Protein AF-A0A1W9Q8Y0-F1 (afdb_monomer)

Structure (mmCIF, N/CA/C/O backbone):
data_AF-A0A1W9Q8Y0-F1
#
_entry.id   AF-A0A1W9Q8Y0-F1
#
loop_
_atom_site.group_PDB
_atom_site.id
_atom_site.type_symbol
_atom_site.label_atom_id
_atom_site.label_alt_id
_atom_site.label_comp_id
_atom_site.label_asym_id
_atom_site.label_entity_id
_atom_site.label_seq_id
_atom_site.pdbx_PDB_ins_code
_atom_site.Cartn_x
_atom_site.Cartn_y
_atom_site.Cartn_z
_atom_site.occupancy
_atom_site.B_iso_or_equiv
_atom_site.auth_seq_id
_atom_site.auth_comp_id
_atom_site.auth_asym_id
_atom_site.auth_atom_id
_atom_site.pdbx_PDB_model_num
ATOM 1 N N . MET A 1 1 ? 20.273 -7.166 12.440 1.00 45.66 1 MET A N 1
ATOM 2 C CA . MET A 1 1 ? 19.798 -6.257 11.377 1.00 45.66 1 MET A CA 1
ATOM 3 C C . MET A 1 1 ? 18.796 -7.051 10.564 1.00 45.66 1 MET A C 1
ATOM 5 O O . MET A 1 1 ? 19.177 -8.090 10.044 1.00 45.66 1 MET A O 1
ATOM 9 N N . SER A 1 2 ? 17.521 -6.669 10.583 1.00 53.69 2 SER A N 1
ATOM 10 C CA . SER A 1 2 ? 16.464 -7.383 9.856 1.00 53.69 2 SER A CA 1
ATOM 11 C C . SER A 1 2 ? 16.662 -7.203 8.351 1.00 53.69 2 SER A C 1
ATOM 13 O O . SER A 1 2 ? 17.064 -6.122 7.919 1.00 53.69 2 SER A O 1
ATOM 15 N N . SER A 1 3 ? 16.415 -8.244 7.556 1.00 66.06 3 SER A N 1
ATOM 16 C CA . SER A 1 3 ? 16.505 -8.156 6.094 1.00 66.06 3 SER A CA 1
ATOM 17 C C . SER A 1 3 ? 15.531 -7.091 5.555 1.00 66.06 3 SER A C 1
ATOM 19 O O . SER A 1 3 ? 14.450 -6.941 6.131 1.00 66.06 3 SER A O 1
ATOM 21 N N . PRO A 1 4 ? 15.849 -6.383 4.454 1.00 65.88 4 PRO A N 1
ATOM 22 C CA . PRO A 1 4 ? 14.970 -5.364 3.862 1.00 65.88 4 PRO A CA 1
ATOM 23 C C . PRO A 1 4 ? 13.540 -5.862 3.624 1.00 65.88 4 PRO A C 1
ATOM 25 O O . PRO A 1 4 ? 12.577 -5.160 3.923 1.00 65.88 4 PRO A O 1
ATOM 28 N N . ASP A 1 5 ? 13.397 -7.116 3.189 1.00 76.06 5 ASP A N 1
ATOM 29 C CA . ASP A 1 5 ? 12.093 -7.735 2.937 1.00 76.06 5 ASP A CA 1
ATOM 30 C C . ASP A 1 5 ? 11.310 -8.024 4.232 1.00 76.06 5 ASP A C 1
ATOM 32 O O . ASP A 1 5 ? 10.083 -7.942 4.250 1.00 76.06 5 ASP A O 1
ATOM 36 N N . SER A 1 6 ? 12.005 -8.271 5.351 1.00 80.00 6 SER A N 1
ATOM 37 C CA . SER A 1 6 ? 11.366 -8.387 6.668 1.00 80.00 6 SER A CA 1
ATOM 38 C C . SER A 1 6 ? 10.793 -7.045 7.118 1.00 80.00 6 SER A C 1
ATOM 40 O O . SER A 1 6 ? 9.679 -7.017 7.636 1.00 80.00 6 SER A O 1
ATOM 42 N N . SER A 1 7 ? 11.533 -5.950 6.913 1.00 87.75 7 SER A N 1
ATOM 43 C CA . SER A 1 7 ? 11.070 -4.596 7.238 1.00 87.75 7 SER A CA 1
ATOM 44 C C . SER A 1 7 ? 9.888 -4.190 6.356 1.00 87.75 7 SER A C 1
ATOM 46 O O . SER A 1 7 ? 8.903 -3.648 6.855 1.00 87.75 7 SER A O 1
ATOM 48 N N . LEU A 1 8 ? 9.946 -4.518 5.061 1.00 90.81 8 LEU A N 1
ATOM 49 C CA . LEU A 1 8 ? 8.855 -4.291 4.117 1.00 90.81 8 LEU A CA 1
ATOM 50 C C . LEU A 1 8 ? 7.567 -4.989 4.566 1.00 90.8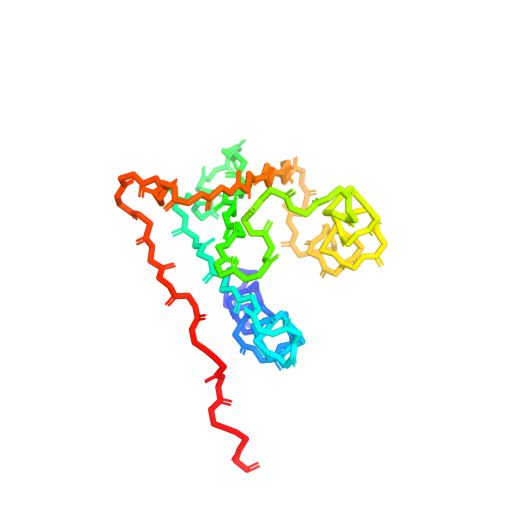1 8 LEU A C 1
ATOM 52 O O . LEU A 1 8 ? 6.514 -4.354 4.643 1.00 90.81 8 LEU A O 1
ATOM 56 N N . PHE A 1 9 ? 7.650 -6.280 4.896 1.00 91.06 9 PHE A N 1
ATOM 57 C CA . PHE A 1 9 ? 6.476 -7.045 5.302 1.00 91.06 9 PHE A CA 1
ATOM 58 C C . PHE A 1 9 ? 5.891 -6.542 6.625 1.00 91.06 9 PHE A C 1
ATOM 60 O O . PHE A 1 9 ? 4.673 -6.403 6.732 1.00 91.06 9 PHE A O 1
ATOM 67 N N . SER A 1 10 ? 6.730 -6.192 7.609 1.00 92.88 10 SER A N 1
ATOM 68 C CA . SER A 1 10 ? 6.242 -5.562 8.842 1.00 92.88 10 SER A CA 1
ATOM 69 C C . SER A 1 10 ? 5.558 -4.223 8.570 1.00 92.88 10 SER A C 1
ATOM 71 O O . SER A 1 10 ? 4.481 -3.989 9.096 1.00 92.88 10 SER A O 1
ATOM 73 N N . THR A 1 11 ? 6.085 -3.376 7.683 1.00 95.12 11 THR A N 1
ATOM 74 C 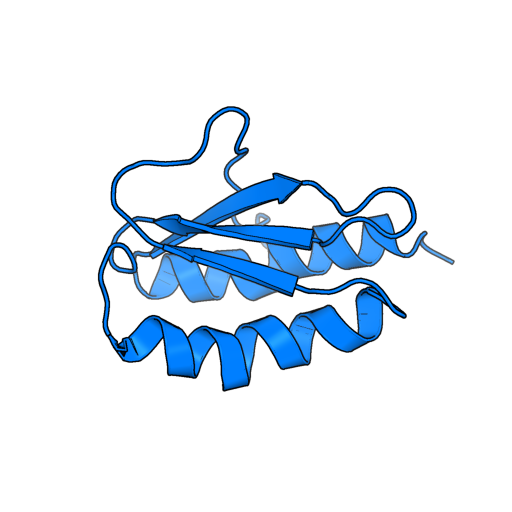CA . THR A 1 11 ? 5.439 -2.097 7.347 1.00 95.12 11 THR A CA 1
ATOM 75 C C . THR A 1 11 ? 4.094 -2.298 6.643 1.00 95.12 11 THR A C 1
ATOM 77 O O . THR A 1 11 ? 3.112 -1.635 6.981 1.00 95.12 11 THR A O 1
ATOM 80 N N . LEU A 1 12 ? 4.002 -3.246 5.703 1.00 95.38 12 LEU A N 1
ATOM 81 C CA . LEU A 1 12 ? 2.731 -3.596 5.059 1.00 95.38 12 LEU A CA 1
ATOM 82 C C . LEU A 1 12 ? 1.700 -4.084 6.088 1.00 95.38 12 LEU A C 1
ATOM 84 O O . LEU A 1 12 ? 0.548 -3.658 6.052 1.00 95.38 12 LEU A O 1
ATOM 88 N N . ARG A 1 13 ? 2.119 -4.960 7.005 1.00 95.94 13 ARG A N 1
ATOM 89 C CA . ARG A 1 13 ? 1.262 -5.621 7.997 1.00 95.94 13 ARG A CA 1
ATOM 90 C C . ARG A 1 13 ? 0.857 -4.722 9.165 1.00 95.94 13 ARG A C 1
ATOM 92 O O . ARG A 1 13 ? -0.285 -4.787 9.607 1.00 95.94 13 ARG A O 1
ATOM 99 N N . ASP A 1 14 ? 1.783 -3.924 9.678 1.00 95.69 14 ASP A N 1
ATOM 100 C CA . ASP A 1 14 ? 1.642 -3.227 10.964 1.00 95.69 14 ASP A CA 1
ATOM 101 C C . ASP A 1 14 ? 1.305 -1.746 10.801 1.00 95.69 14 ASP A C 1
ATOM 103 O O . ASP A 1 14 ? 0.819 -1.126 11.743 1.00 95.69 14 ASP A O 1
ATOM 107 N N . VAL A 1 15 ? 1.537 -1.176 9.613 1.00 95.31 15 VAL A N 1
ATOM 108 C CA . VAL A 1 15 ? 1.268 0.241 9.331 1.00 95.31 15 VAL A CA 1
ATOM 109 C C . VAL A 1 15 ? 0.191 0.389 8.265 1.00 95.31 15 VAL A C 1
ATOM 111 O O . VAL A 1 15 ? -0.857 0.974 8.526 1.00 95.31 15 VAL A O 1
ATOM 114 N N . LEU A 1 16 ? 0.409 -0.159 7.066 1.00 96.50 16 LEU A N 1
ATOM 115 C CA . LEU A 1 16 ? -0.487 0.103 5.936 1.00 96.50 16 LEU A CA 1
ATOM 116 C C . LEU A 1 16 ? -1.799 -0.681 6.014 1.00 96.50 16 LEU A C 1
ATOM 118 O O . LEU A 1 16 ? -2.860 -0.089 5.831 1.00 96.50 16 LEU A O 1
ATOM 122 N N . ALA A 1 17 ? -1.759 -1.984 6.302 1.00 96.94 17 ALA A N 1
ATOM 123 C CA . ALA A 1 17 ? -2.971 -2.796 6.384 1.00 96.94 17 ALA A CA 1
ATOM 124 C C . ALA A 1 17 ? -3.989 -2.268 7.420 1.00 96.94 17 ALA A C 1
ATOM 126 O O . ALA A 1 17 ? -5.158 -2.169 7.054 1.00 96.94 17 ALA A O 1
ATOM 127 N N . PRO A 1 18 ? -3.600 -1.851 8.646 1.00 96.38 18 PRO A N 1
ATOM 128 C CA . PRO A 1 18 ? -4.531 -1.244 9.598 1.00 96.38 18 PRO A CA 1
ATOM 129 C C . PRO A 1 18 ? -5.187 0.042 9.086 1.00 96.38 18 PRO A C 1
ATOM 131 O O . PRO A 1 18 ? -6.391 0.208 9.250 1.00 96.38 18 PRO A O 1
ATOM 134 N N . ILE A 1 19 ? -4.421 0.939 8.452 1.00 94.62 19 ILE A N 1
ATOM 135 C CA . ILE A 1 19 ? -4.945 2.212 7.927 1.00 94.62 19 ILE A CA 1
ATOM 136 C C . ILE A 1 19 ? -5.951 1.944 6.803 1.00 94.62 19 ILE A C 1
ATOM 138 O O . ILE A 1 19 ? -7.061 2.468 6.821 1.00 94.62 19 ILE A O 1
ATOM 142 N N . ILE A 1 20 ? -5.584 1.084 5.849 1.00 95.88 20 ILE A N 1
ATOM 143 C CA . ILE A 1 20 ? -6.455 0.722 4.727 1.00 95.88 20 ILE A CA 1
ATOM 144 C C . ILE A 1 20 ? -7.724 0.017 5.226 1.00 95.88 20 ILE A C 1
ATOM 146 O O . ILE A 1 20 ? -8.815 0.307 4.737 1.00 95.88 20 ILE A O 1
ATOM 150 N N . GLU A 1 21 ? -7.609 -0.878 6.210 1.00 96.19 21 GLU A N 1
ATOM 151 C CA . GLU A 1 21 ? -8.753 -1.592 6.782 1.00 96.19 21 GLU A CA 1
ATOM 152 C C . GLU A 1 21 ? -9.672 -0.677 7.605 1.00 96.19 21 GLU A C 1
ATOM 154 O O . GLU A 1 21 ? -10.892 -0.828 7.528 1.00 96.19 21 GLU A O 1
ATOM 159 N N . ALA A 1 22 ? -9.127 0.308 8.328 1.00 95.00 22 ALA A N 1
ATOM 160 C CA . ALA A 1 22 ? -9.916 1.302 9.062 1.00 95.00 22 ALA A CA 1
ATOM 161 C C . ALA A 1 22 ? -10.853 2.101 8.136 1.00 95.00 22 ALA A C 1
ATOM 163 O O . ALA A 1 22 ? -11.987 2.405 8.509 1.00 95.00 22 ALA A O 1
ATOM 164 N N . ASP A 1 23 ? -10.424 2.340 6.895 1.00 92.31 23 ASP A N 1
ATOM 165 C CA . ASP A 1 23 ? -11.224 2.976 5.842 1.00 92.31 23 ASP A CA 1
ATOM 166 C C . ASP A 1 23 ? -12.128 1.979 5.075 1.00 92.31 23 ASP A C 1
ATOM 168 O O . ASP A 1 23 ? -12.828 2.336 4.120 1.00 92.31 23 ASP A O 1
ATOM 172 N N . GLY A 1 24 ? -12.158 0.710 5.496 1.00 94.25 24 GLY A N 1
ATOM 173 C CA . GLY A 1 24 ? -12.927 -0.381 4.890 1.00 94.25 24 GLY A CA 1
ATOM 174 C C . GLY A 1 24 ? -12.335 -0.916 3.582 1.00 94.25 24 GLY A C 1
ATOM 175 O O . GLY A 1 24 ? -13.051 -1.526 2.781 1.00 94.25 24 GLY A O 1
ATOM 176 N N . GLY A 1 25 ? -11.059 -0.642 3.323 1.00 95.75 25 GLY A N 1
ATOM 177 C CA . GLY A 1 25 ? -10.287 -1.202 2.224 1.00 95.75 25 GLY A CA 1
ATOM 178 C C . GLY A 1 25 ? -9.664 -2.553 2.558 1.00 95.75 25 GLY A C 1
ATOM 179 O O . GLY A 1 25 ? -9.721 -3.051 3.680 1.00 95.75 25 GLY A O 1
ATOM 180 N N . GLU A 1 26 ? -9.036 -3.146 1.550 1.00 97.38 26 GLU A N 1
ATOM 181 C CA . GLU A 1 26 ? -8.284 -4.392 1.682 1.00 97.38 26 GLU A CA 1
ATOM 182 C C . GLU A 1 26 ? -6.949 -4.244 0.954 1.00 97.38 26 GLU A C 1
ATOM 184 O O . GLU 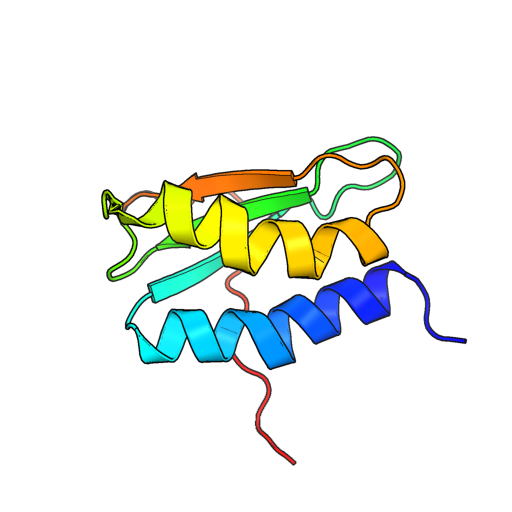A 1 26 ? -6.917 -3.740 -0.169 1.00 97.38 26 GL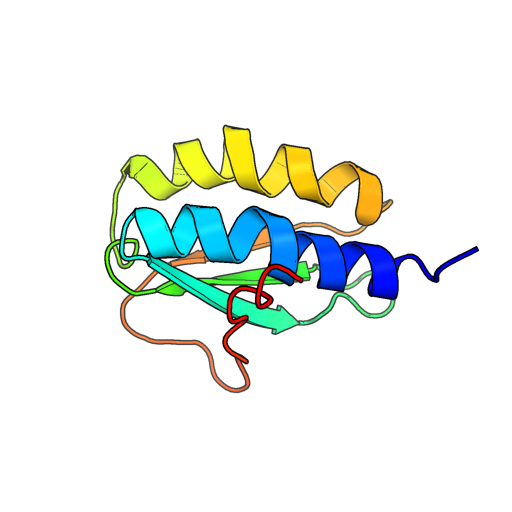U A O 1
ATOM 189 N N . LEU A 1 27 ? -5.853 -4.684 1.572 1.00 97.44 27 LEU A N 1
ATOM 190 C CA . LEU A 1 27 ? -4.517 -4.629 0.982 1.00 97.44 27 LEU A CA 1
ATOM 191 C C . LEU A 1 27 ? -4.057 -6.029 0.572 1.00 97.44 27 LEU A C 1
ATOM 193 O O . LEU A 1 27 ? -4.043 -6.954 1.386 1.00 97.44 27 LEU A O 1
ATOM 197 N N . TYR A 1 28 ? -3.635 -6.169 -0.680 1.00 97.31 28 TYR A N 1
ATOM 198 C CA . TYR A 1 28 ? -3.090 -7.406 -1.225 1.00 97.31 28 TYR A CA 1
ATOM 199 C C . TYR A 1 28 ? -1.693 -7.190 -1.802 1.00 97.31 28 TYR A C 1
ATOM 201 O O . TYR A 1 28 ? -1.406 -6.126 -2.353 1.00 97.31 28 TYR A O 1
ATOM 209 N N . VAL A 1 29 ? -0.856 -8.224 -1.741 1.00 95.44 29 VAL A N 1
ATOM 210 C CA . VAL A 1 29 ? 0.459 -8.287 -2.390 1.00 95.44 29 VAL A CA 1
ATOM 211 C C . VAL A 1 29 ? 0.497 -9.461 -3.364 1.00 9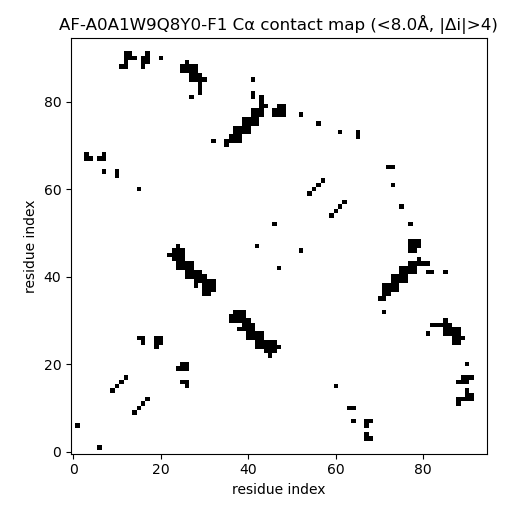5.44 29 VAL A C 1
ATOM 213 O O . VAL A 1 29 ? -0.005 -10.533 -3.049 1.00 95.44 29 VAL A O 1
ATOM 216 N N . PHE A 1 30 ? 1.055 -9.275 -4.559 1.00 92.31 30 PHE A N 1
ATOM 217 C CA . PHE A 1 30 ? 1.138 -10.344 -5.578 1.00 92.31 30 PHE A CA 1
ATOM 218 C C . PHE A 1 30 ? 2.449 -10.336 -6.373 1.00 92.31 30 PHE A C 1
ATOM 220 O O . PHE A 1 30 ? 2.575 -10.950 -7.429 1.00 92.31 30 PHE A O 1
ATOM 227 N N . GLY A 1 31 ? 3.440 -9.621 -5.853 1.00 86.25 31 GLY A N 1
ATOM 228 C CA . GLY A 1 31 ? 4.807 -9.619 -6.346 1.00 86.25 31 GLY A CA 1
ATOM 229 C C . GLY A 1 31 ? 5.671 -8.880 -5.341 1.00 86.25 31 GLY A C 1
ATOM 230 O O . GLY A 1 31 ? 5.528 -7.671 -5.203 1.00 86.25 31 GLY A O 1
ATOM 231 N N . LEU A 1 32 ? 6.535 -9.598 -4.623 1.00 80.00 32 LEU A N 1
ATOM 232 C CA . LEU A 1 32 ? 7.377 -9.035 -3.557 1.00 80.00 32 LEU A CA 1
ATOM 233 C C . LEU A 1 32 ? 8.590 -8.252 -4.086 1.00 80.00 32 LEU A C 1
ATOM 235 O O . LEU A 1 32 ? 9.364 -7.713 -3.301 1.00 80.00 32 LEU A O 1
ATOM 239 N N . GLY A 1 33 ? 8.748 -8.167 -5.408 1.00 69.56 33 GLY A N 1
ATOM 240 C CA . GLY A 1 33 ? 9.879 -7.487 -6.023 1.00 69.56 33 GLY A CA 1
ATOM 241 C C . GLY A 1 33 ? 11.198 -8.219 -5.779 1.00 69.56 33 GLY A C 1
ATOM 242 O O . GLY A 1 33 ? 12.136 -7.634 -5.239 1.00 69.56 33 GLY A O 1
ATOM 243 N N . GLU A 1 34 ? 11.270 -9.506 -6.139 1.00 72.25 34 GLU A N 1
ATOM 244 C CA . GLU A 1 34 ? 12.540 -10.240 -6.162 1.00 72.25 34 GLU A CA 1
ATOM 245 C C . GLU A 1 34 ? 13.453 -9.671 -7.266 1.00 72.25 34 GLU A C 1
ATOM 247 O O . GLU A 1 34 ? 13.026 -9.450 -8.410 1.00 72.25 34 GLU A O 1
ATOM 252 N N . GLY A 1 35 ? 14.716 -9.401 -6.917 1.00 74.50 35 GLY A N 1
ATOM 253 C CA . GLY A 1 35 ? 15.670 -8.721 -7.797 1.00 74.50 35 GLY A CA 1
ATOM 254 C C . GLY A 1 35 ? 15.244 -7.281 -8.114 1.00 74.50 35 GLY A C 1
ATOM 255 O O . GLY A 1 35 ? 14.957 -6.505 -7.208 1.00 74.50 35 GLY A O 1
ATOM 256 N N . ASN A 1 36 ? 15.188 -6.939 -9.406 1.00 76.44 36 ASN A N 1
ATOM 257 C CA . ASN A 1 36 ? 14.750 -5.624 -9.907 1.00 76.44 36 ASN A CA 1
ATOM 258 C C . ASN A 1 36 ? 13.256 -5.564 -10.269 1.00 76.44 36 ASN A C 1
ATOM 260 O O . ASN A 1 36 ? 12.806 -4.621 -10.922 1.00 76.44 36 ASN A O 1
ATOM 264 N N . SER A 1 37 ? 12.476 -6.574 -9.885 1.00 86.25 37 SER A N 1
ATOM 265 C CA . SER A 1 37 ? 11.037 -6.581 -10.147 1.00 86.25 37 SER A CA 1
ATOM 266 C C . SER A 1 37 ? 10.317 -5.570 -9.242 1.00 86.25 37 SER A C 1
ATOM 268 O O . SER A 1 37 ? 10.732 -5.376 -8.096 1.00 86.25 37 SER A O 1
ATOM 270 N N . PRO A 1 38 ? 9.226 -4.938 -9.706 1.00 91.31 38 PRO A N 1
ATOM 271 C CA . PRO A 1 38 ? 8.461 -4.019 -8.875 1.00 91.31 38 PRO A CA 1
ATOM 272 C C . PRO A 1 38 ? 7.751 -4.748 -7.727 1.00 91.31 38 PRO A C 1
ATOM 274 O O . PRO A 1 38 ? 7.309 -5.892 -7.877 1.00 91.31 38 PRO A O 1
ATOM 277 N N . LEU A 1 39 ? 7.572 -4.050 -6.604 1.00 93.69 39 LEU A N 1
ATOM 278 C CA . LEU A 1 39 ? 6.598 -4.436 -5.587 1.00 93.69 39 LEU A CA 1
ATOM 279 C C . LEU A 1 39 ? 5.195 -4.185 -6.146 1.00 93.69 39 LEU A C 1
ATOM 281 O O . LEU A 1 39 ? 4.865 -3.058 -6.524 1.00 93.69 39 LEU A O 1
ATOM 285 N N . ARG A 1 40 ? 4.361 -5.225 -6.167 1.00 95.75 40 ARG A N 1
ATOM 286 C CA . ARG A 1 40 ? 2.997 -5.165 -6.699 1.00 95.75 40 ARG A CA 1
ATOM 287 C C . ARG A 1 40 ? 1.960 -5.291 -5.600 1.00 95.75 40 ARG A C 1
ATOM 289 O O . ARG A 1 40 ? 1.855 -6.332 -4.947 1.00 95.75 40 ARG A O 1
ATOM 296 N N . LEU A 1 41 ? 1.169 -4.233 -5.450 1.00 96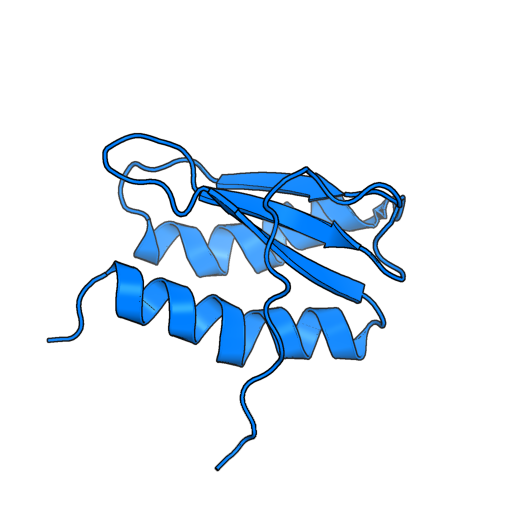.62 41 LEU A N 1
ATOM 297 C CA . LEU A 1 41 ? 0.085 -4.123 -4.484 1.00 96.62 41 LEU A CA 1
ATOM 298 C C . LEU A 1 41 ? -1.268 -3.978 -5.185 1.00 96.62 41 LEU A C 1
ATOM 300 O O . LEU A 1 41 ? -1.378 -3.447 -6.297 1.00 96.62 41 LEU A O 1
ATOM 304 N N . HIS A 1 42 ? -2.319 -4.437 -4.518 1.00 97.12 42 HIS A N 1
ATOM 305 C CA . HIS A 1 42 ? -3.691 -4.246 -4.964 1.00 97.12 42 HIS A CA 1
ATOM 306 C C . HIS A 1 42 ? -4.583 -3.779 -3.813 1.00 97.12 42 HIS A C 1
ATOM 308 O O . HIS A 1 42 ? -4.537 -4.343 -2.720 1.00 97.12 42 HIS A O 1
ATOM 314 N N . LEU A 1 43 ? -5.393 -2.753 -4.077 1.00 97.38 43 LEU A N 1
ATOM 315 C CA . LEU A 1 43 ? -6.368 -2.196 -3.143 1.00 97.38 43 LEU A CA 1
ATOM 316 C C . LEU A 1 43 ? -7.784 -2.681 -3.495 1.00 97.38 43 LEU A C 1
ATOM 318 O O . LEU A 1 43 ? -8.317 -2.357 -4.562 1.00 97.38 43 LEU A O 1
ATOM 322 N N . GLY A 1 44 ? -8.379 -3.447 -2.579 1.00 96.06 44 GLY A N 1
ATOM 323 C CA . GLY A 1 44 ? -9.745 -3.974 -2.639 1.00 96.06 44 GLY A CA 1
ATOM 324 C C . GLY A 1 44 ? -10.704 -3.280 -1.661 1.00 96.06 44 GLY A C 1
ATOM 325 O O . GLY A 1 44 ? -10.446 -2.175 -1.181 1.00 96.06 44 GLY A O 1
ATOM 326 N N . GLY A 1 45 ? -11.837 -3.914 -1.349 1.00 95.00 45 GLY A N 1
ATOM 327 C CA . GLY A 1 45 ? -12.852 -3.344 -0.451 1.00 95.00 45 GLY A CA 1
ATOM 328 C C . GLY A 1 45 ? -13.398 -1.987 -0.922 1.00 95.00 45 GLY A C 1
ATOM 329 O O . GLY A 1 45 ? -13.682 -1.793 -2.104 1.00 95.00 45 GLY A O 1
ATOM 330 N N . ARG A 1 46 ? -13.532 -1.016 -0.009 1.00 94.44 46 ARG A N 1
ATOM 331 C CA . ARG A 1 46 ? -13.983 0.357 -0.330 1.00 94.44 46 ARG A CA 1
ATOM 332 C C . ARG A 1 46 ? -13.025 1.137 -1.230 1.00 94.44 46 ARG A C 1
ATOM 334 O O . ARG A 1 46 ? -13.439 2.115 -1.847 1.00 94.44 46 ARG A O 1
ATOM 341 N N . PHE A 1 47 ? -11.782 0.681 -1.359 1.00 93.00 47 PHE A N 1
ATOM 342 C CA . PHE A 1 47 ? -10.824 1.246 -2.302 1.00 93.00 47 PHE A CA 1
ATOM 343 C C . PHE A 1 47 ? -11.044 0.730 -3.730 1.00 93.00 47 PHE A C 1
ATOM 345 O O . PHE A 1 47 ? -10.495 1.298 -4.671 1.00 93.00 47 PHE A O 1
ATOM 352 N N . ALA A 1 48 ? -11.871 -0.297 -3.946 1.00 92.06 48 ALA A N 1
ATOM 353 C CA . ALA A 1 48 ? -12.170 -0.809 -5.279 1.00 92.06 48 ALA A CA 1
ATOM 354 C C . ALA A 1 48 ? -12.918 0.237 -6.132 1.00 92.06 48 ALA A C 1
ATOM 356 O O . ALA A 1 48 ? -14.143 0.352 -6.071 1.00 92.06 48 ALA A O 1
ATOM 357 N N . GLY A 1 49 ? -12.177 0.979 -6.961 1.00 82.56 49 GLY A N 1
ATOM 358 C CA . GLY A 1 49 ? -12.719 2.044 -7.812 1.0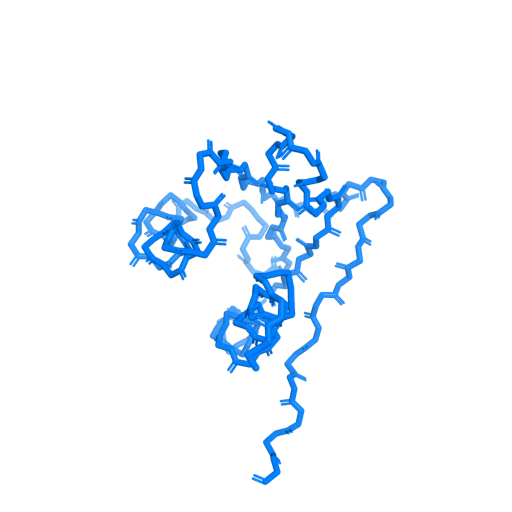0 82.56 49 GLY A CA 1
ATOM 359 C C . GLY A 1 49 ? -12.878 3.402 -7.118 1.00 82.56 49 GLY A C 1
ATOM 360 O O . GLY A 1 49 ? -13.600 4.256 -7.628 1.00 82.56 49 GLY A O 1
ATOM 361 N N . CYS A 1 50 ? -12.223 3.617 -5.971 1.00 88.06 50 CYS A N 1
ATOM 362 C CA . CYS A 1 50 ? -12.210 4.922 -5.315 1.00 88.06 50 CYS A CA 1
ATOM 363 C C . CY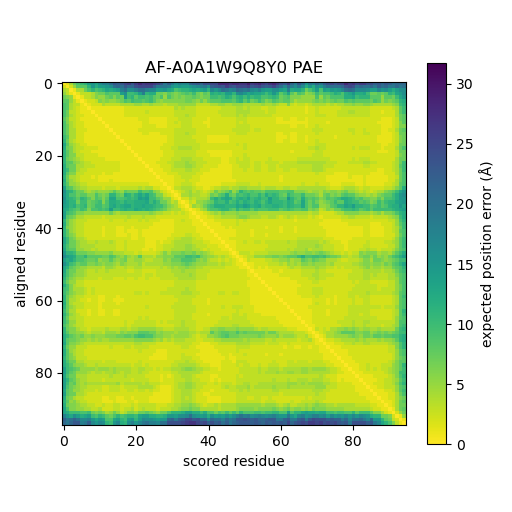S A 1 50 ? -11.294 5.902 -6.082 1.00 88.06 50 CYS A C 1
ATOM 365 O O . CYS A 1 50 ? -10.112 5.605 -6.276 1.00 88.06 50 CYS A O 1
ATOM 367 N N . PRO A 1 51 ? -11.780 7.092 -6.491 1.00 86.81 51 PRO A N 1
ATOM 368 C CA . PRO A 1 51 ? -10.942 8.082 -7.171 1.00 86.81 51 PRO A CA 1
ATOM 369 C C . PRO A 1 51 ? -9.834 8.644 -6.266 1.00 86.81 51 PRO A C 1
ATOM 371 O O . PRO A 1 51 ? -8.815 9.104 -6.768 1.00 86.81 51 PRO A O 1
ATOM 374 N N . GLY A 1 52 ? -9.993 8.560 -4.939 1.00 91.31 52 GLY A N 1
ATOM 375 C CA . GLY A 1 52 ? -8.978 8.967 -3.961 1.00 91.31 52 GLY A CA 1
ATOM 376 C C . GLY A 1 52 ? -7.756 8.044 -3.893 1.00 91.31 52 GLY A C 1
ATOM 377 O O . GLY A 1 52 ? -6.794 8.366 -3.198 1.00 91.31 52 GLY A O 1
ATOM 378 N N . ASN A 1 53 ? -7.750 6.920 -4.617 1.00 93.50 53 ASN A N 1
ATOM 379 C CA . ASN A 1 53 ? -6.630 5.980 -4.603 1.00 93.50 53 ASN A CA 1
ATOM 380 C C . ASN A 1 53 ? -5.320 6.609 -5.072 1.00 93.50 53 ASN A C 1
ATOM 382 O O . ASN A 1 53 ? -4.275 6.235 -4.551 1.00 93.50 53 ASN A O 1
ATOM 386 N N . SER A 1 54 ? -5.355 7.560 -6.012 1.00 92.31 54 SER A N 1
ATOM 387 C CA . SER A 1 54 ? -4.147 8.283 -6.430 1.00 92.31 54 SER A CA 1
ATOM 388 C C . SER A 1 54 ? -3.523 9.038 -5.257 1.00 92.31 54 SER A C 1
ATOM 390 O O . SER A 1 54 ? -2.337 8.864 -5.000 1.00 92.31 54 SER A O 1
ATOM 392 N N . LEU A 1 55 ? -4.332 9.760 -4.474 1.00 94.38 55 LEU A N 1
ATOM 393 C CA . LEU A 1 55 ? -3.873 10.497 -3.293 1.00 94.38 55 LEU A CA 1
ATOM 394 C C . LEU A 1 55 ? -3.285 9.562 -2.234 1.00 94.38 55 LEU A C 1
ATOM 396 O O . LEU A 1 55 ? -2.226 9.844 -1.679 1.00 94.38 55 LEU A O 1
ATOM 400 N N . VAL A 1 56 ? -3.933 8.423 -1.973 1.00 94.12 56 VAL A N 1
ATOM 401 C CA . VAL A 1 56 ? -3.413 7.435 -1.015 1.00 94.12 56 VAL A CA 1
ATOM 402 C C . VAL A 1 56 ? -2.120 6.801 -1.531 1.00 94.12 56 VAL A C 1
ATOM 404 O O . VAL A 1 56 ? -1.176 6.607 -0.766 1.00 94.12 56 VAL A O 1
ATOM 407 N N . CYS A 1 57 ? -2.024 6.526 -2.832 1.00 94.25 57 CYS A N 1
ATOM 408 C CA . CYS A 1 57 ? -0.794 6.017 -3.427 1.00 94.25 57 CYS A CA 1
ATOM 409 C C . CYS A 1 57 ? 0.354 7.026 -3.308 1.00 94.25 57 CYS A C 1
ATOM 411 O O . CYS A 1 57 ? 1.441 6.652 -2.877 1.00 94.25 57 CYS A O 1
ATOM 413 N N . GLU A 1 58 ? 0.114 8.283 -3.672 1.00 94.94 58 GLU A N 1
ATOM 414 C CA . GLU A 1 58 ? 1.123 9.346 -3.730 1.00 94.94 58 GLU A CA 1
ATOM 415 C C . GLU A 1 58 ? 1.574 9.824 -2.350 1.00 94.94 58 GLU A C 1
ATOM 417 O O . GLU A 1 58 ? 2.757 10.091 -2.159 1.00 94.94 58 GLU A O 1
ATOM 422 N N . HIS A 1 59 ? 0.661 9.909 -1.381 1.00 95.75 59 HIS A N 1
ATOM 423 C CA . HIS A 1 59 ? 0.953 10.532 -0.089 1.00 95.75 59 HIS A CA 1
ATOM 424 C C . HIS A 1 59 ? 1.091 9.553 1.074 1.00 95.75 59 HIS A C 1
ATOM 426 O O . HIS A 1 59 ? 1.641 9.935 2.103 1.00 95.75 59 HIS A O 1
ATOM 432 N N . ILE A 1 60 ? 0.629 8.307 0.931 1.00 95.12 60 ILE A N 1
ATOM 433 C CA . ILE A 1 60 ? 0.685 7.306 2.005 1.00 95.12 60 ILE A CA 1
ATOM 434 C C . ILE A 1 60 ? 1.538 6.111 1.585 1.00 95.12 60 ILE A C 1
ATOM 436 O O . ILE A 1 60 ? 2.560 5.842 2.210 1.00 95.12 60 ILE A O 1
ATOM 440 N N . ILE A 1 61 ? 1.165 5.404 0.515 1.00 95.25 61 ILE A N 1
ATOM 441 C CA . ILE A 1 61 ? 1.803 4.127 0.153 1.00 95.25 61 ILE A CA 1
ATOM 442 C C . ILE A 1 61 ? 3.235 4.340 -0.343 1.00 95.25 61 ILE A C 1
ATOM 444 O O . ILE A 1 61 ? 4.158 3.732 0.199 1.00 95.25 61 ILE A O 1
ATOM 448 N N . ARG A 1 62 ? 3.438 5.199 -1.352 1.00 94.31 62 ARG A N 1
ATOM 449 C CA . ARG A 1 62 ? 4.769 5.446 -1.927 1.00 94.31 62 ARG A CA 1
ATOM 450 C C . ARG A 1 62 ? 5.756 5.983 -0.887 1.00 94.31 62 ARG A C 1
ATOM 452 O O . ARG A 1 62 ? 6.765 5.312 -0.678 1.00 94.31 62 ARG A O 1
ATOM 459 N N . PRO A 1 63 ? 5.453 7.059 -0.133 1.00 94.69 63 PRO A N 1
ATOM 460 C CA . PRO A 1 63 ? 6.403 7.601 0.840 1.00 94.69 63 PRO A CA 1
ATOM 461 C C . PRO A 1 63 ? 6.759 6.616 1.959 1.00 94.69 63 PRO A C 1
ATOM 463 O O . PRO A 1 63 ? 7.859 6.663 2.501 1.00 94.69 63 PRO A O 1
ATOM 466 N N . THR A 1 64 ? 5.839 5.707 2.299 1.00 95.06 64 THR A N 1
ATOM 467 C CA . THR A 1 64 ? 6.050 4.694 3.341 1.00 95.06 64 THR A CA 1
ATOM 468 C C . THR A 1 64 ? 6.949 3.546 2.871 1.00 95.06 64 THR A C 1
ATOM 470 O O . THR A 1 64 ? 7.701 2.989 3.671 1.00 95.06 64 THR A O 1
ATOM 473 N N . LEU A 1 65 ? 6.873 3.164 1.592 1.00 93.44 65 LEU A N 1
ATOM 474 C CA . LEU A 1 65 ? 7.533 1.962 1.074 1.00 93.44 65 LEU A CA 1
ATOM 475 C C . LEU A 1 65 ? 8.811 2.252 0.282 1.00 93.44 65 LEU A C 1
ATOM 477 O O . LEU A 1 65 ? 9.727 1.436 0.323 1.00 93.44 65 LEU A O 1
ATOM 481 N N . GLU A 1 66 ? 8.913 3.393 -0.402 1.00 92.25 66 GLU A N 1
ATOM 482 C CA . GLU A 1 66 ? 10.099 3.767 -1.193 1.00 92.25 66 GLU A CA 1
ATOM 483 C C . GLU A 1 66 ? 11.419 3.673 -0.401 1.00 92.25 66 GLU A C 1
ATOM 485 O O . GLU A 1 66 ? 12.361 3.061 -0.915 1.00 92.25 66 GLU A O 1
ATOM 490 N N . PRO A 1 67 ? 11.509 4.125 0.870 1.00 91.75 67 PRO A N 1
ATOM 491 C CA . PRO A 1 67 ? 12.733 3.980 1.664 1.00 91.75 67 PRO A CA 1
ATOM 492 C C . PRO A 1 67 ? 13.170 2.525 1.903 1.00 91.75 67 PRO A C 1
ATOM 494 O O . PRO A 1 67 ? 14.328 2.275 2.229 1.00 91.75 67 PRO A O 1
ATOM 497 N N . LEU A 1 68 ? 12.252 1.561 1.767 1.00 90.44 68 LEU A N 1
ATOM 498 C CA . LEU A 1 68 ? 12.485 0.130 2.002 1.00 90.44 68 LEU A CA 1
ATOM 499 C C . LEU A 1 68 ? 12.787 -0.641 0.709 1.00 90.44 68 LEU A C 1
ATOM 501 O O . LEU A 1 68 ? 13.212 -1.798 0.751 1.00 90.44 68 LEU A O 1
ATOM 505 N N . LEU A 1 69 ? 12.539 -0.026 -0.448 1.00 87.12 69 LEU A N 1
ATOM 506 C CA . LEU A 1 69 ? 12.541 -0.706 -1.739 1.00 87.12 69 LEU A CA 1
ATOM 507 C C . LEU A 1 69 ? 13.814 -0.494 -2.556 1.00 87.12 69 LEU A C 1
ATOM 509 O O . LEU A 1 69 ? 14.046 -1.261 -3.494 1.00 87.12 69 LEU A O 1
ATOM 513 N N . GLY A 1 70 ? 14.666 0.459 -2.174 1.00 84.62 70 GLY A N 1
ATOM 514 C CA . GLY A 1 70 ? 15.872 0.788 -2.930 1.00 84.62 70 GLY A CA 1
ATOM 515 C C . GLY A 1 70 ? 15.498 1.306 -4.319 1.00 84.62 70 GLY A C 1
ATOM 516 O O . GLY A 1 70 ? 14.765 2.280 -4.433 1.00 84.62 70 GLY A O 1
ATOM 517 N N . GLU A 1 71 ? 15.969 0.635 -5.371 1.00 83.50 71 GLU A N 1
ATOM 518 C CA . GLU A 1 71 ? 15.666 0.994 -6.768 1.00 83.50 71 GLU A CA 1
ATOM 519 C C . GLU A 1 71 ? 14.379 0.341 -7.312 1.00 83.50 71 GLU A C 1
ATOM 521 O O . GLU A 1 71 ? 13.984 0.595 -8.451 1.00 83.50 71 GLU A O 1
ATOM 526 N N . ARG A 1 72 ? 13.710 -0.516 -6.526 1.00 88.69 72 ARG A N 1
ATOM 527 C CA . ARG A 1 72 ? 12.503 -1.230 -6.971 1.00 88.69 72 ARG A CA 1
ATOM 528 C C . ARG A 1 72 ? 11.318 -0.271 -7.077 1.00 88.69 72 ARG A C 1
ATOM 530 O O . ARG A 1 72 ? 10.998 0.455 -6.138 1.00 88.69 72 ARG A O 1
ATOM 537 N N . ALA A 1 73 ? 10.612 -0.324 -8.203 1.00 91.12 73 ALA A N 1
ATOM 538 C CA . ALA A 1 73 ? 9.389 0.448 -8.399 1.00 91.12 73 ALA A CA 1
ATOM 539 C C . ALA A 1 73 ? 8.208 -0.116 -7.584 1.00 91.12 73 ALA A C 1
ATOM 541 O O . ALA A 1 73 ? 8.162 -1.304 -7.261 1.00 91.12 73 ALA A O 1
ATOM 542 N N . ILE A 1 74 ? 7.222 0.739 -7.301 1.00 93.94 74 ILE A N 1
ATOM 543 C CA . ILE A 1 74 ? 5.938 0.352 -6.700 1.00 93.94 74 ILE A CA 1
ATOM 544 C C . ILE A 1 74 ? 4.840 0.460 -7.755 1.00 93.94 74 ILE A C 1
ATOM 546 O O . ILE A 1 74 ? 4.580 1.545 -8.294 1.00 93.94 74 ILE A O 1
ATOM 550 N N . GLU A 1 75 ? 4.154 -0.653 -7.985 1.00 95.19 75 GLU A N 1
ATOM 551 C CA . GLU A 1 75 ? 2.943 -0.733 -8.793 1.00 95.19 75 GLU A CA 1
ATOM 552 C C . GLU A 1 75 ? 1.747 -0.985 -7.874 1.00 95.19 75 GLU A C 1
ATOM 554 O O . GLU A 1 75 ? 1.664 -2.015 -7.203 1.00 95.19 75 GLU A O 1
ATOM 559 N N . VAL A 1 76 ? 0.804 -0.042 -7.849 1.00 95.25 76 VA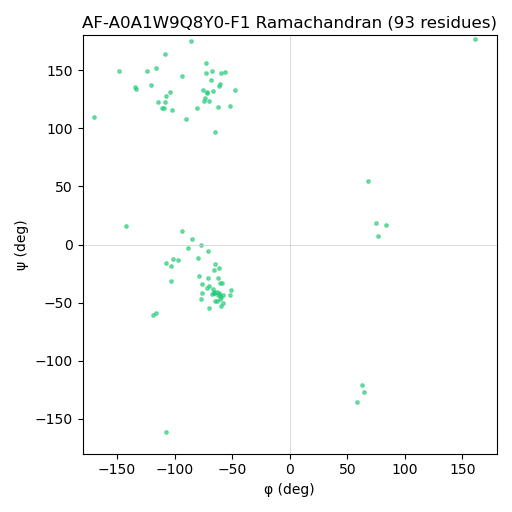L A N 1
ATOM 560 C CA . VAL A 1 76 ? -0.441 -0.176 -7.088 1.00 95.25 76 VAL A CA 1
ATOM 561 C C . VAL A 1 76 ? -1.603 -0.228 -8.064 1.00 95.25 76 VAL A C 1
ATOM 563 O O . VAL A 1 76 ? -1.798 0.679 -8.871 1.00 95.25 76 VAL A O 1
ATOM 566 N N . SER A 1 77 ? -2.380 -1.299 -7.983 1.00 95.25 77 SER A N 1
ATOM 567 C CA . SER A 1 77 ? -3.644 -1.448 -8.701 1.00 95.25 77 SER A CA 1
ATOM 568 C C . SER A 1 77 ? -4.817 -1.356 -7.727 1.00 95.25 77 SER A C 1
ATOM 570 O O . SER A 1 77 ? -4.647 -1.464 -6.514 1.00 95.25 77 SER A O 1
ATOM 572 N N . SER A 1 78 ? -6.026 -1.151 -8.240 1.00 95.88 78 SER A N 1
ATOM 573 C CA . SER A 1 78 ? -7.236 -1.184 -7.419 1.00 95.88 78 SER A CA 1
ATOM 574 C C . SER A 1 78 ? -8.419 -1.693 -8.224 1.00 95.88 78 SER A C 1
ATOM 576 O O . SER A 1 78 ? -8.469 -1.505 -9.441 1.00 95.88 78 SER A O 1
ATOM 578 N N . GLY A 1 79 ? -9.364 -2.357 -7.566 1.00 95.06 79 GLY A N 1
ATOM 579 C CA . GLY A 1 79 ? -10.542 -2.887 -8.241 1.00 95.06 79 GLY A CA 1
ATOM 580 C C . GLY A 1 79 ? -11.254 -3.971 -7.447 1.00 95.06 79 GLY A C 1
ATOM 581 O O . GLY A 1 79 ? -10.835 -4.360 -6.366 1.00 95.06 79 GLY A O 1
ATOM 582 N N . ARG A 1 80 ? -12.377 -4.449 -7.994 1.00 93.06 80 ARG A N 1
ATOM 583 C CA . ARG A 1 80 ? -13.130 -5.565 -7.395 1.00 93.06 80 ARG A CA 1
ATOM 584 C C . ARG A 1 80 ? -12.500 -6.923 -7.695 1.00 93.06 80 ARG A C 1
ATOM 586 O O . ARG A 1 80 ? -12.716 -7.872 -6.952 1.00 93.06 80 ARG A O 1
ATOM 593 N N . LEU A 1 81 ? -11.784 -7.025 -8.815 1.00 95.12 81 LEU A N 1
ATOM 594 C CA . LEU A 1 81 ? -11.111 -8.247 -9.232 1.00 95.12 81 LEU A CA 1
ATOM 595 C C . LEU A 1 81 ? -9.696 -8.247 -8.664 1.00 95.12 81 LEU A C 1
ATOM 597 O O . LEU A 1 81 ? -8.841 -7.489 -9.120 1.00 95.12 81 LEU A O 1
ATOM 601 N N . VAL A 1 82 ? -9.478 -9.109 -7.676 1.00 95.31 82 VAL A N 1
ATOM 602 C CA . VAL A 1 82 ? -8.163 -9.323 -7.075 1.00 95.31 82 VAL A CA 1
ATOM 603 C C . VAL A 1 82 ? -7.279 -10.090 -8.073 1.00 95.31 82 VAL A C 1
ATOM 605 O O . VAL A 1 82 ? -7.728 -11.109 -8.608 1.00 95.31 82 VAL A O 1
ATOM 608 N N . PRO A 1 83 ? -6.042 -9.631 -8.347 1.00 95.06 83 PRO A N 1
ATOM 609 C CA . PRO A 1 83 ? -5.114 -10.328 -9.233 1.00 95.06 83 PRO A CA 1
ATOM 610 C C . PRO A 1 83 ? -4.848 -11.776 -8.801 1.00 95.06 83 PRO A C 1
ATOM 612 O O . PRO A 1 83 ? -4.832 -12.100 -7.612 1.00 95.06 83 PRO A O 1
ATOM 615 N N . GLN A 1 84 ? -4.604 -12.658 -9.772 1.00 93.12 84 GLN A N 1
ATOM 616 C CA . GLN A 1 84 ? -4.267 -14.053 -9.489 1.00 93.12 84 GLN A CA 1
ATOM 617 C C . GLN A 1 84 ? -2.972 -14.145 -8.669 1.00 93.12 84 GLN A C 1
ATOM 619 O O . GLN A 1 84 ? -1.992 -13.472 -8.976 1.00 93.12 84 GLN A O 1
ATOM 624 N N . GLY A 1 85 ? -2.970 -15.006 -7.647 1.00 91.44 85 GLY A N 1
ATOM 625 C CA . GLY A 1 85 ? -1.812 -15.200 -6.768 1.00 91.44 85 GLY A CA 1
ATOM 626 C C . GLY A 1 85 ? -1.614 -14.088 -5.738 1.00 91.44 85 GLY A C 1
ATOM 627 O O . GLY A 1 85 ? -0.599 -14.087 -5.051 1.00 91.44 85 GLY A O 1
ATOM 628 N N . ALA A 1 86 ? -2.559 -13.151 -5.618 1.00 95.12 86 ALA A N 1
ATOM 629 C CA . ALA A 1 86 ? -2.486 -12.125 -4.595 1.00 95.12 86 ALA A CA 1
ATOM 630 C C . ALA A 1 86 ? -2.839 -12.665 -3.209 1.00 95.12 86 ALA A C 1
ATOM 632 O O . ALA A 1 86 ? -3.869 -13.312 -3.008 1.00 95.12 86 ALA A O 1
ATOM 633 N N . GLU A 1 87 ? -2.008 -12.321 -2.236 1.00 95.69 87 GLU A N 1
ATOM 634 C CA . GLU A 1 87 ? -2.203 -12.637 -0.833 1.00 95.69 87 GLU A CA 1
ATOM 635 C C . GLU A 1 87 ? -2.680 -11.397 -0.087 1.00 95.69 87 GLU A C 1
ATOM 637 O O . GLU A 1 87 ? -2.112 -10.311 -0.215 1.00 95.69 87 GLU A O 1
ATOM 642 N N . ARG A 1 88 ? -3.743 -11.551 0.707 1.00 96.00 88 ARG A N 1
ATOM 643 C CA . ARG A 1 88 ? -4.243 -10.463 1.547 1.00 96.00 88 ARG A CA 1
ATOM 644 C C . ARG A 1 88 ? -3.318 -10.271 2.741 1.00 96.00 88 ARG A C 1
ATOM 646 O O . ARG A 1 88 ? -3.167 -11.180 3.558 1.00 96.00 88 ARG A O 1
ATOM 653 N N . ILE A 1 89 ? -2.804 -9.057 2.900 1.00 96.06 89 ILE A N 1
ATOM 654 C CA . ILE A 1 89 ? -2.115 -8.642 4.116 1.00 96.06 89 ILE A CA 1
ATOM 655 C C . ILE A 1 89 ? -3.175 -8.275 5.149 1.00 96.06 89 ILE A C 1
ATOM 657 O O . ILE A 1 89 ? -3.983 -7.370 4.938 1.00 96.06 89 ILE A O 1
ATOM 661 N N . ARG A 1 90 ? -3.199 -9.008 6.261 1.00 93.62 90 ARG A N 1
ATOM 662 C CA . ARG A 1 90 ? -4.058 -8.681 7.402 1.00 93.62 90 ARG A CA 1
ATOM 663 C C . ARG A 1 90 ? -3.279 -7.831 8.405 1.00 93.62 90 ARG A C 1
ATOM 665 O O . ARG A 1 90 ? -2.086 -8.097 8.574 1.00 93.62 90 ARG A O 1
ATOM 672 N N . PRO A 1 91 ? -3.930 -6.871 9.081 1.00 90.75 91 PRO A N 1
ATOM 673 C CA . PRO A 1 91 ? -3.345 -6.167 10.211 1.00 90.75 91 PRO A CA 1
ATOM 674 C C . PRO A 1 91 ? -2.704 -7.142 11.200 1.00 90.75 91 PRO A C 1
ATOM 676 O O . PRO A 1 91 ? -3.305 -8.158 11.566 1.00 90.75 91 PRO A O 1
ATOM 679 N N . GLY A 1 92 ? -1.480 -6.844 11.630 1.00 81.12 92 GLY A N 1
ATOM 680 C CA . GLY A 1 92 ? -0.896 -7.525 12.777 1.00 81.12 92 GLY A CA 1
ATOM 681 C C . GLY A 1 92 ? -1.762 -7.272 14.011 1.00 81.12 92 GLY A C 1
ATOM 682 O O . GLY A 1 92 ? -2.231 -6.157 14.225 1.00 81.12 92 GLY A O 1
ATOM 683 N N . THR A 1 93 ? -1.993 -8.290 14.839 1.00 63.12 93 THR A N 1
ATOM 684 C CA . THR A 1 93 ? -2.547 -8.051 16.176 1.00 63.12 93 THR A CA 1
ATOM 685 C C . THR A 1 93 ? -1.546 -7.190 16.936 1.00 63.12 93 THR A C 1
ATOM 687 O O . THR A 1 93 ? -0.406 -7.626 17.120 1.00 63.12 93 THR A O 1
ATOM 690 N N . ALA A 1 94 ? -1.951 -5.986 17.347 1.00 52.12 94 ALA A N 1
ATOM 691 C CA . ALA A 1 94 ? -1.188 -5.207 18.314 1.00 52.12 94 ALA A CA 1
ATOM 692 C C . ALA A 1 94 ? -0.919 -6.110 19.529 1.00 52.12 94 ALA A C 1
ATOM 694 O O . ALA A 1 94 ? -1.867 -6.650 20.104 1.00 52.12 94 ALA A O 1
ATOM 695 N N . GLN A 1 95 ? 0.359 -6.358 19.828 1.00 42.09 95 GLN A N 1
ATOM 696 C CA . GLN A 1 95 ? 0.763 -6.962 21.098 1.00 42.09 95 GLN A CA 1
ATOM 697 C C . GLN A 1 95 ? 0.825 -5.880 22.169 1.00 42.09 95 GLN A C 1
ATOM 699 O O . GLN A 1 95 ? 1.296 -4.769 21.834 1.00 42.09 95 GLN A O 1
#

Mean predicted aligned error: 4.46 Å

pLDDT: mean 89.19, std 11.37, range [42.09, 97.44]

Nearest PDB structures (foldseek):
  8hhj-assembly1_A  TM=5.419E-01  e=1.314E+00  Neisseria meningitidis
  1u9d-assembly1_A  TM=5.772E-01  e=2.128E+00  Vibrio cholerae O1 biovar El Tor str. N16961
  8f6i-assembly1_A  TM=6.018E-01  e=3.002E+00  Shewanella oneidensis MR-1
  6han-assembly1_A  TM=4.844E-01  e=1.986E+00  Magnetospirillum gryphiswaldense
  8f6e-assembly1_B  TM=5.794E-01  e=3.445E+00  Shewanella oneidensis

Foldseek 3Di:
DDQLLVVLLCCVAAPVQVVQVVVQKWKKWQDSCDPQEATEIEIEGPQAPDPCVVVCVVPPVCVSCVVSQPNHHYHYYYHHDDDPRIDTRYHDDDD

Solvent-accessible surface area (backbone atoms only — not comparable to full-atom values): 5345 Å² total; per-residue (Å²): 134,80,55,56,68,57,55,45,50,48,43,46,21,67,52,49,19,47,56,39,40,75,69,49,23,37,41,27,41,60,36,87,26,74,83,83,37,44,33,31,36,37,30,22,62,60,39,35,75,39,83,61,50,59,59,45,41,66,70,48,50,44,69,70,43,49,86,56,42,73,91,36,49,80,45,78,48,64,26,86,75,77,64,87,82,48,43,74,49,59,53,57,80,85,127

Secondary structure (DSSP, 8-state):
---HHHHHHHHIIIIIHHHHHHTTEEEEEEEE--TTPPEEEEEEETTTT-TTHHHHIIIIIHHHHHHHHTT--EEEEESSSPPTTPEEEPPPPP-

Radius of gyration: 12.56 Å; Cα contacts (8 Å, |Δi|>4): 157; chains: 1; bounding box: 34×26×31 Å

Sequence (95 aa):
MSSPDSSLFSTLRDVLAPIIEADGGELYVFGLGEGNSPLRLHLGGRFAGCPGNSLVCEHIIRPTLEPLLGERAIEVSSGRLVPQGAERIRPGTAQ